Protein AF-A0A7X1NV53-F1 (afdb_monomer_lite)

Secondary structure (DSSP, 8-state):
-HHHHHHHHTTSS-HHHHHHHHHT--SHHHHHHHHHHHHHHS--------S-HHHHHHHHHT-EEEEE-SSS-EEEEE-SS-EEEE-SSSEEEEETTEEEEEPHHHHHHHHHHHHHHHHHHHHHHHHHHHHHHHHHHHHHHHHHTT-PPP-

Foldseek 3Di:
DLVQLVCLLVVNDDPVVVVVVVVPDDACVSLVVSLVVQVVPADADDDDDDQDPVNVVQQLVQWAKDWHDPDQTWIWTDGPFWIKIASLQWIWIRGSNGIDIDHSNVRVVRSVSRVVRVVVVVVVVVVVVVVVVVVVVVVVVVVVVPDDDDD

Organism: NCBI:txid2651870

pLDDT: mean 86.09, std 13.95, range [40.09, 98.12]

Sequence (151 aa):
MAEAAALWQAGGLDREALVGQLTTLGEGEAVHALIGDLIGEAPGHEVTDAAGTGEWRAELLASRAKAWAHPASAGLLVGPHVLILTDGRRGVVLTAEGTRVLKASVSASMLLLCQTIVMADHAVDAQELGTLRQQRIESTSTSLSEIEPLP

Structure (mmCIF, N/CA/C/O backbone):
data_AF-A0A7X1NV53-F1
#
_entry.id   AF-A0A7X1NV53-F1
#
loop_
_atom_site.group_PDB
_atom_site.id
_atom_site.type_symbol
_atom_site.label_atom_id
_atom_site.label_alt_id
_atom_site.label_comp_id
_atom_site.label_asym_id
_atom_site.label_entity_id
_atom_site.label_seq_id
_atom_site.pdbx_PDB_ins_code
_atom_site.Cartn_x
_atom_site.Cartn_y
_atom_site.Cartn_z
_atom_site.occupancy
_atom_site.B_iso_or_equiv
_atom_site.auth_seq_id
_atom_site.auth_comp_id
_atom_site.auth_asym_id
_atom_site.auth_atom_id
_atom_site.pdbx_PDB_model_num
ATOM 1 N N . MET A 1 1 ? 10.274 -12.891 -1.173 1.00 87.94 1 MET A N 1
ATOM 2 C CA . MET A 1 1 ? 9.203 -11.884 -1.372 1.00 87.94 1 MET A CA 1
ATOM 3 C C . MET A 1 1 ? 9.390 -11.086 -2.656 1.00 87.94 1 MET A C 1
ATOM 5 O O . MET A 1 1 ? 8.420 -10.986 -3.392 1.00 87.94 1 MET A O 1
ATOM 9 N N . ALA A 1 2 ? 10.590 -10.588 -2.979 1.00 86.62 2 ALA A N 1
ATOM 10 C CA . ALA A 1 2 ? 10.861 -10.012 -4.306 1.00 86.62 2 ALA A CA 1
ATOM 11 C C . ALA A 1 2 ? 10.543 -11.005 -5.446 1.00 86.62 2 ALA A C 1
ATOM 13 O O . ALA A 1 2 ? 9.791 -10.682 -6.360 1.00 86.62 2 ALA A O 1
ATOM 14 N N . GLU A 1 3 ? 10.937 -12.272 -5.280 1.00 89.56 3 GLU A N 1
ATOM 15 C CA . GLU A 1 3 ? 10.552 -13.371 -6.179 1.00 89.56 3 GLU A CA 1
ATOM 16 C C . GLU A 1 3 ? 9.029 -13.533 -6.347 1.00 89.56 3 GLU A C 1
ATOM 18 O O . GLU A 1 3 ? 8.554 -13.782 -7.449 1.00 89.56 3 GLU A O 1
ATOM 23 N N . ALA A 1 4 ? 8.233 -13.342 -5.289 1.00 91.25 4 ALA A N 1
ATOM 24 C CA . ALA A 1 4 ? 6.774 -13.431 -5.381 1.00 91.25 4 ALA A CA 1
ATOM 25 C C . ALA A 1 4 ? 6.185 -12.279 -6.213 1.00 91.25 4 ALA A C 1
ATOM 27 O O . ALA A 1 4 ? 5.244 -12.489 -6.976 1.00 91.25 4 ALA A O 1
ATOM 28 N N . ALA A 1 5 ? 6.760 -11.075 -6.109 1.00 91.19 5 ALA A N 1
ATOM 29 C CA . ALA A 1 5 ? 6.392 -9.955 -6.971 1.00 91.19 5 ALA A CA 1
ATOM 30 C C . ALA A 1 5 ? 6.764 -10.234 -8.438 1.00 91.19 5 ALA A C 1
ATOM 32 O O . ALA A 1 5 ? 5.942 -9.996 -9.321 1.00 91.19 5 ALA A O 1
ATOM 33 N N . ALA A 1 6 ? 7.943 -10.811 -8.690 1.00 91.19 6 ALA A N 1
ATOM 34 C CA . ALA A 1 6 ? 8.367 -11.212 -10.030 1.00 91.19 6 ALA A CA 1
ATOM 35 C C . ALA A 1 6 ? 7.471 -12.319 -10.620 1.00 91.19 6 ALA A C 1
ATOM 37 O O . ALA A 1 6 ? 7.075 -12.240 -11.780 1.00 91.19 6 ALA A O 1
ATOM 38 N N . LEU A 1 7 ? 7.088 -13.321 -9.819 1.00 92.38 7 LEU A N 1
ATOM 39 C CA . LEU A 1 7 ? 6.145 -14.366 -10.229 1.00 92.38 7 LEU A CA 1
ATOM 40 C C . LEU A 1 7 ? 4.775 -13.784 -10.579 1.00 92.38 7 LEU A C 1
ATOM 42 O O . LEU A 1 7 ? 4.192 -14.183 -11.582 1.00 92.38 7 LEU A O 1
ATOM 46 N N . TRP A 1 8 ? 4.274 -12.827 -9.795 1.00 93.81 8 TRP A N 1
ATOM 47 C CA . TRP A 1 8 ? 3.027 -12.131 -10.115 1.00 93.81 8 TRP A CA 1
ATOM 48 C C . TRP A 1 8 ? 3.125 -11.362 -11.437 1.00 93.81 8 TRP A C 1
ATOM 50 O O . TRP A 1 8 ? 2.254 -11.506 -12.292 1.00 93.81 8 TRP A O 1
ATOM 60 N N . GLN A 1 9 ? 4.210 -10.616 -11.648 1.00 92.88 9 GLN A N 1
ATOM 61 C CA . GLN A 1 9 ? 4.461 -9.865 -12.886 1.00 92.88 9 GLN A CA 1
ATOM 62 C C . GLN A 1 9 ? 4.619 -10.777 -14.112 1.00 92.88 9 GLN A C 1
ATOM 64 O O . GLN A 1 9 ? 4.217 -10.423 -15.216 1.00 92.88 9 GLN A O 1
ATOM 69 N N . ALA A 1 10 ? 5.146 -11.987 -13.921 1.00 92.75 10 ALA A N 1
ATOM 70 C CA . ALA A 1 10 ? 5.220 -13.014 -14.956 1.00 92.75 10 ALA A CA 1
ATOM 71 C C . ALA A 1 10 ? 3.896 -13.782 -15.168 1.00 92.75 10 ALA A C 1
ATOM 73 O O . ALA A 1 10 ? 3.840 -14.672 -16.017 1.00 92.75 10 ALA A O 1
ATOM 74 N N . GLY A 1 11 ? 2.842 -13.483 -14.398 1.00 91.94 11 GLY A N 1
ATOM 75 C CA . GLY A 1 11 ? 1.551 -14.181 -14.448 1.00 91.94 11 GLY A CA 1
ATOM 76 C C . GLY A 1 11 ? 1.542 -15.567 -13.788 1.00 91.94 11 GLY A C 1
ATOM 77 O O . GLY A 1 11 ? 0.588 -16.320 -13.958 1.00 91.94 11 GLY A O 1
ATOM 78 N N . GLY A 1 12 ? 2.594 -15.922 -13.048 1.00 93.00 12 GLY A N 1
ATOM 79 C CA . GLY A 1 12 ? 2.729 -17.190 -12.324 1.00 93.00 12 GLY A CA 1
ATOM 80 C C . GLY A 1 12 ? 2.173 -17.175 -10.895 1.00 93.00 12 GLY A C 1
ATOM 81 O O . GLY A 1 12 ? 2.150 -18.218 -10.245 1.00 93.00 12 GLY A O 1
ATOM 82 N N . LEU A 1 13 ? 1.739 -16.015 -10.393 1.00 95.75 13 LEU A N 1
ATOM 83 C CA . LEU A 1 13 ? 1.114 -15.854 -9.080 1.00 95.75 13 LEU A CA 1
ATOM 84 C C . LEU A 1 13 ? -0.088 -14.913 -9.187 1.00 95.75 13 LEU A C 1
ATOM 86 O O . LEU A 1 13 ? 0.012 -13.857 -9.806 1.00 95.75 13 LEU A O 1
ATOM 90 N N . ASP A 1 14 ? -1.199 -15.257 -8.538 1.00 95.50 14 ASP A N 1
ATOM 91 C CA . ASP A 1 14 ? -2.360 -14.371 -8.468 1.00 95.50 14 ASP A CA 1
ATOM 92 C C . ASP A 1 14 ? -2.089 -13.140 -7.597 1.00 95.50 14 ASP A C 1
ATOM 94 O O . ASP A 1 14 ? -1.435 -13.204 -6.550 1.00 95.50 14 ASP A O 1
ATOM 98 N N . ARG A 1 15 ? -2.681 -12.007 -7.986 1.00 94.44 15 ARG A N 1
ATOM 99 C CA . ARG A 1 15 ? -2.550 -10.743 -7.250 1.00 94.44 15 ARG A CA 1
ATOM 100 C C . ARG A 1 15 ? -3.000 -10.871 -5.796 1.00 94.44 15 ARG A C 1
ATOM 102 O O . ARG A 1 15 ? -2.331 -10.363 -4.901 1.00 94.44 15 ARG A O 1
ATOM 109 N N . GLU A 1 16 ? -4.125 -11.538 -5.550 1.00 95.88 16 GLU A N 1
ATOM 110 C CA . GLU A 1 16 ? -4.651 -11.724 -4.192 1.00 95.88 16 GLU A CA 1
ATOM 111 C C . GLU A 1 16 ? -3.711 -12.567 -3.327 1.00 95.88 16 GLU A C 1
ATOM 113 O O . GLU A 1 16 ? -3.536 -12.271 -2.145 1.00 95.88 16 GLU A O 1
ATOM 118 N N . ALA A 1 17 ? -3.034 -13.556 -3.919 1.00 95.88 17 ALA A N 1
ATOM 119 C CA . ALA A 1 17 ? -2.022 -14.340 -3.223 1.00 95.88 17 ALA A CA 1
ATOM 120 C C . ALA A 1 17 ? -0.807 -13.476 -2.850 1.00 95.88 17 ALA A C 1
ATOM 122 O O . ALA A 1 17 ? -0.331 -13.552 -1.715 1.00 95.88 17 ALA A O 1
ATOM 123 N N . LEU A 1 18 ? -0.347 -12.600 -3.753 1.00 96.38 18 LEU A N 1
ATOM 124 C CA . LEU A 1 18 ? 0.713 -11.634 -3.446 1.00 96.38 18 LEU A CA 1
ATOM 125 C C . LEU A 1 18 ? 0.294 -10.667 -2.326 1.00 96.38 18 LEU A C 1
ATOM 127 O O . LEU A 1 18 ? 1.054 -10.452 -1.383 1.00 96.38 18 LEU A O 1
ATOM 131 N N . VAL A 1 19 ? -0.922 -10.116 -2.390 1.00 96.50 19 VAL A N 1
ATOM 132 C CA . VAL A 1 19 ? -1.473 -9.244 -1.338 1.00 96.50 19 VAL A CA 1
ATOM 133 C C . VAL A 1 19 ? -1.539 -9.980 -0.000 1.00 96.50 19 VAL A C 1
ATOM 135 O O . VAL A 1 19 ? -1.120 -9.430 1.020 1.00 96.50 19 VAL A O 1
ATOM 138 N N . GLY A 1 20 ? -2.003 -11.231 0.013 1.00 95.38 20 GLY A N 1
ATOM 139 C CA . GLY A 1 20 ? -2.012 -12.072 1.208 1.00 95.38 20 GLY A CA 1
ATOM 140 C C . GLY A 1 20 ? -0.613 -12.216 1.808 1.00 95.38 20 GLY A C 1
ATOM 141 O O . GLY A 1 20 ? -0.408 -11.925 2.983 1.00 95.38 20 GLY A O 1
ATOM 142 N N . GLN A 1 21 ? 0.387 -12.547 0.989 1.00 95.38 21 GLN A N 1
ATOM 143 C CA . GLN A 1 21 ? 1.770 -12.660 1.461 1.00 95.38 21 GLN A CA 1
ATOM 144 C C . GLN A 1 21 ? 2.305 -11.329 2.016 1.00 95.38 21 GLN A C 1
ATOM 146 O O . GLN A 1 21 ? 2.849 -11.298 3.120 1.00 95.38 21 GLN A O 1
ATOM 151 N N . LEU A 1 22 ? 2.095 -10.211 1.312 1.00 95.38 22 LEU A N 1
ATOM 152 C CA . LEU A 1 22 ? 2.545 -8.883 1.751 1.00 95.38 22 LEU A CA 1
ATOM 153 C C . LEU A 1 22 ? 1.868 -8.424 3.048 1.00 95.38 22 LEU A C 1
ATOM 155 O O . LEU A 1 22 ? 2.510 -7.833 3.914 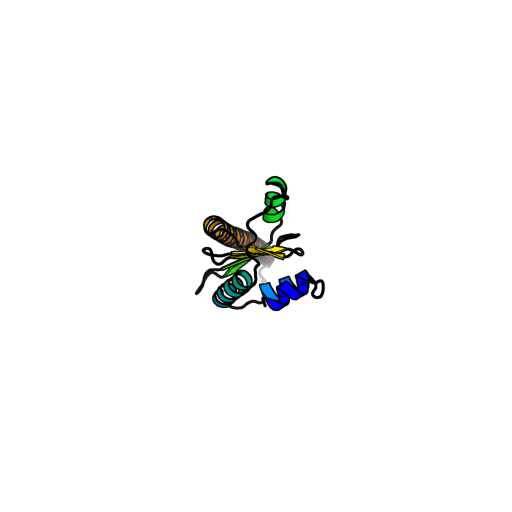1.00 95.38 22 LEU A O 1
ATOM 159 N N . THR A 1 23 ? 0.577 -8.706 3.213 1.00 93.62 23 THR A N 1
ATOM 160 C CA . THR A 1 23 ? -0.169 -8.330 4.424 1.00 93.62 23 THR A CA 1
ATOM 161 C C . THR A 1 23 ? 0.208 -9.179 5.636 1.00 93.62 23 THR A C 1
ATOM 163 O O . THR A 1 23 ? 0.076 -8.701 6.763 1.00 93.62 23 THR A O 1
ATOM 166 N N . THR A 1 24 ? 0.734 -10.391 5.432 1.00 92.75 24 THR A N 1
ATOM 167 C CA . THR A 1 24 ? 1.254 -11.257 6.508 1.00 92.75 24 THR A CA 1
ATOM 168 C C . THR A 1 24 ? 2.694 -10.955 6.922 1.00 92.75 24 THR A C 1
ATOM 170 O O . THR A 1 24 ? 3.184 -11.566 7.871 1.00 92.75 24 THR A O 1
ATOM 173 N N . LEU A 1 25 ? 3.369 -10.002 6.264 1.00 89.94 25 LEU A N 1
ATOM 174 C CA . LEU A 1 25 ? 4.688 -9.549 6.702 1.00 89.94 25 LEU A CA 1
ATOM 175 C C . LEU A 1 25 ? 4.637 -9.094 8.166 1.00 89.94 25 LEU A C 1
ATOM 177 O O . LEU A 1 25 ? 3.705 -8.394 8.578 1.00 89.94 25 LEU A O 1
ATOM 181 N N . GLY A 1 26 ? 5.651 -9.531 8.919 1.00 86.19 26 GLY A N 1
ATOM 182 C CA . GLY A 1 26 ? 5.788 -9.318 10.358 1.00 86.19 26 GLY A CA 1
ATOM 183 C C . GLY A 1 26 ? 6.040 -7.855 10.707 1.00 86.19 26 GLY A C 1
ATOM 184 O O . GLY A 1 26 ? 5.148 -7.023 10.591 1.00 86.19 26 GLY A O 1
ATOM 185 N N . GLU A 1 27 ? 7.240 -7.531 11.174 1.00 89.75 27 GLU A N 1
ATOM 186 C CA . GLU A 1 27 ? 7.596 -6.162 11.559 1.00 89.75 27 GLU A CA 1
ATOM 187 C C . GLU A 1 27 ? 8.040 -5.313 10.361 1.00 89.75 27 GLU A C 1
ATOM 189 O O . GLU A 1 27 ? 8.393 -5.828 9.297 1.00 89.75 27 GLU A O 1
ATOM 194 N N . GLY A 1 28 ? 8.064 -3.989 10.540 1.00 90.31 28 GLY A N 1
ATOM 195 C CA . GLY A 1 28 ? 8.424 -3.064 9.465 1.00 90.31 28 GLY A CA 1
ATOM 196 C C . GLY 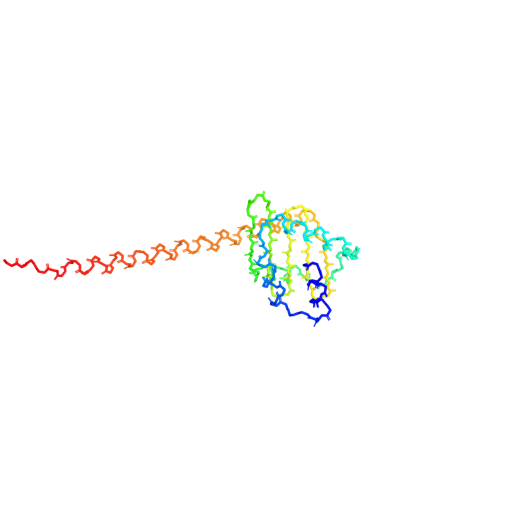A 1 28 ? 9.850 -3.236 8.931 1.00 90.31 28 GLY A C 1
ATOM 197 O O . GLY A 1 28 ? 10.097 -2.897 7.779 1.00 90.31 28 GLY A O 1
ATOM 198 N N . GLU A 1 29 ? 10.773 -3.834 9.690 1.00 93.25 29 GLU A N 1
ATOM 199 C CA . GLU A 1 29 ? 12.129 -4.131 9.205 1.00 93.25 29 GLU A CA 1
ATOM 200 C C . GLU A 1 29 ? 12.112 -5.122 8.030 1.00 93.25 29 GLU A C 1
ATOM 202 O O . GLU A 1 29 ? 12.827 -4.933 7.045 1.00 93.25 29 GLU A O 1
ATOM 207 N N . ALA A 1 30 ? 11.217 -6.117 8.063 1.00 93.75 30 ALA A N 1
ATOM 208 C CA . ALA A 1 30 ? 11.030 -7.036 6.942 1.00 93.75 30 ALA A CA 1
ATOM 209 C C . ALA A 1 30 ? 10.533 -6.299 5.687 1.00 93.75 30 ALA A C 1
ATOM 211 O O . ALA A 1 30 ? 10.916 -6.634 4.566 1.00 93.75 30 ALA A O 1
ATOM 212 N N . VAL A 1 31 ? 9.717 -5.256 5.871 1.00 95.38 31 VAL A N 1
ATOM 213 C CA . VAL A 1 31 ? 9.254 -4.391 4.779 1.00 95.38 31 VAL A CA 1
ATOM 214 C C . VAL A 1 31 ? 10.402 -3.533 4.240 1.00 95.38 31 VAL A C 1
ATOM 216 O O . VAL A 1 31 ? 10.531 -3.379 3.029 1.00 95.38 31 VAL A O 1
ATOM 219 N N . HIS A 1 32 ? 11.277 -3.013 5.106 1.00 95.88 32 HIS A N 1
ATOM 220 C CA . HIS A 1 32 ? 12.453 -2.231 4.696 1.00 95.88 32 HIS A CA 1
ATOM 221 C C . HIS A 1 32 ? 13.433 -3.061 3.870 1.00 95.88 32 HIS A C 1
ATOM 223 O O . HIS A 1 32 ? 13.955 -2.561 2.870 1.00 95.88 32 HIS A O 1
ATOM 229 N N . ALA A 1 33 ? 13.678 -4.307 4.287 1.00 94.94 33 ALA A N 1
ATOM 230 C CA . ALA A 1 33 ? 14.506 -5.257 3.553 1.00 94.94 33 ALA A CA 1
ATOM 231 C C . ALA A 1 33 ? 13.897 -5.551 2.177 1.00 94.94 33 ALA A C 1
ATOM 233 O O . ALA A 1 33 ? 14.562 -5.361 1.163 1.00 94.94 33 ALA A O 1
ATOM 234 N N . LEU A 1 34 ? 12.597 -5.863 2.133 1.00 95.81 34 LEU A N 1
ATOM 235 C CA . LEU A 1 34 ? 11.877 -6.111 0.885 1.00 95.81 34 LEU A CA 1
ATOM 236 C C . LEU A 1 34 ? 11.920 -4.915 -0.078 1.00 95.81 34 LEU A C 1
ATOM 238 O O . LEU A 1 34 ? 12.125 -5.096 -1.274 1.00 95.81 34 LEU A O 1
ATOM 242 N N . ILE A 1 35 ? 11.741 -3.689 0.421 1.00 95.94 35 ILE A N 1
ATOM 243 C CA . ILE A 1 35 ? 11.883 -2.478 -0.400 1.00 95.94 35 ILE A CA 1
ATOM 244 C C . ILE A 1 35 ? 13.305 -2.389 -0.968 1.00 95.94 35 ILE A C 1
ATOM 246 O O . ILE A 1 35 ? 13.470 -2.029 -2.130 1.00 95.94 35 ILE A O 1
ATOM 250 N N . GLY A 1 36 ? 14.323 -2.718 -0.169 1.00 94.94 36 GLY A N 1
ATOM 251 C CA . GLY A 1 36 ? 15.713 -2.783 -0.619 1.00 94.94 36 GLY A CA 1
ATOM 252 C C . GLY A 1 36 ? 15.913 -3.768 -1.770 1.00 94.94 36 GLY A C 1
ATOM 253 O O . GLY A 1 36 ? 16.460 -3.375 -2.800 1.00 94.94 36 GLY A O 1
ATOM 254 N N . ASP A 1 37 ? 15.413 -4.993 -1.620 1.00 94.69 37 ASP A N 1
ATOM 255 C CA . ASP A 1 37 ? 15.509 -6.048 -2.637 1.00 94.69 37 ASP A CA 1
ATOM 256 C C . ASP A 1 37 ? 14.804 -5.631 -3.937 1.00 94.69 37 ASP A C 1
ATOM 258 O O . ASP A 1 37 ? 15.394 -5.661 -5.014 1.00 94.69 37 ASP A O 1
ATOM 262 N N . LEU A 1 38 ? 13.566 -5.135 -3.831 1.00 93.94 38 LEU A N 1
ATOM 263 C CA . LEU A 1 38 ? 12.770 -4.689 -4.980 1.00 93.94 38 LEU A CA 1
ATOM 264 C C . LEU A 1 38 ? 13.405 -3.503 -5.717 1.00 93.94 38 LEU A C 1
ATOM 266 O O . LEU A 1 38 ? 13.289 -3.412 -6.935 1.00 93.94 38 LEU A O 1
ATOM 270 N N . ILE A 1 39 ? 14.073 -2.592 -5.002 1.00 92.75 39 ILE A N 1
ATOM 271 C CA . ILE A 1 39 ? 14.832 -1.496 -5.622 1.00 92.75 39 ILE A CA 1
ATOM 272 C C . ILE A 1 39 ? 16.082 -2.034 -6.325 1.00 92.75 39 ILE A C 1
ATOM 274 O O . ILE A 1 39 ? 16.401 -1.563 -7.413 1.00 92.75 39 ILE A O 1
ATOM 278 N N . GLY A 1 40 ? 16.785 -2.993 -5.716 1.00 88.12 40 GLY A N 1
ATOM 279 C CA . GLY A 1 40 ? 17.981 -3.606 -6.298 1.00 88.12 40 GLY A CA 1
ATOM 280 C C . GLY A 1 40 ? 17.696 -4.369 -7.594 1.00 88.12 40 GLY A C 1
ATOM 281 O O . GLY A 1 40 ? 18.532 -4.375 -8.495 1.00 88.12 40 GLY A O 1
ATOM 282 N N . GLU A 1 41 ? 16.510 -4.966 -7.701 1.00 84.31 41 GLU A N 1
ATOM 283 C CA . GLU A 1 41 ? 16.060 -5.712 -8.882 1.00 84.31 41 GLU A CA 1
ATOM 284 C C . GLU A 1 41 ? 15.344 -4.841 -9.927 1.00 84.31 41 GLU A C 1
ATOM 286 O O . GLU A 1 41 ? 15.207 -5.250 -11.082 1.00 84.31 41 GLU A O 1
ATOM 291 N N . ALA A 1 42 ? 14.891 -3.636 -9.563 1.00 77.81 42 ALA A N 1
ATOM 292 C CA . ALA A 1 42 ? 14.179 -2.760 -10.484 1.00 77.81 42 ALA A CA 1
ATOM 293 C C . ALA A 1 42 ? 15.135 -2.208 -11.561 1.00 77.81 42 ALA A C 1
ATOM 295 O O . ALA A 1 42 ? 16.071 -1.468 -11.235 1.00 77.81 42 ALA A O 1
ATOM 296 N N . PRO A 1 43 ? 14.901 -2.479 -12.862 1.00 64.69 43 PRO A N 1
ATOM 297 C CA . PRO A 1 43 ? 15.632 -1.784 -13.913 1.00 64.69 43 PRO A CA 1
ATOM 298 C C . PRO A 1 43 ? 15.294 -0.300 -13.780 1.00 64.69 43 PRO A C 1
ATOM 300 O O . PRO A 1 43 ? 14.111 0.017 -13.704 1.00 64.69 43 PRO A O 1
ATOM 303 N N . GLY A 1 44 ? 16.302 0.581 -13.722 1.00 56.16 44 GLY A N 1
ATOM 304 C CA . GLY A 1 44 ? 16.193 2.016 -13.407 1.00 56.16 44 GLY A CA 1
ATOM 305 C C . GLY A 1 44 ? 15.278 2.825 -14.336 1.00 56.16 44 GLY A C 1
ATOM 306 O O . GLY A 1 44 ? 15.736 3.684 -15.081 1.00 56.16 44 GLY A O 1
ATOM 307 N N . HIS A 1 45 ? 13.982 2.546 -14.289 1.00 51.62 45 HIS A N 1
ATOM 308 C CA . HIS A 1 45 ? 12.942 3.197 -15.055 1.00 51.62 45 HIS A CA 1
ATOM 309 C C . HIS A 1 45 ? 12.419 4.350 -14.216 1.00 51.62 45 HIS A C 1
ATOM 311 O O . HIS A 1 45 ? 11.600 4.185 -13.307 1.00 51.62 45 HIS A O 1
ATOM 317 N N . GLU A 1 46 ? 12.919 5.539 -14.537 1.00 50.66 46 GLU A N 1
ATOM 318 C CA . GLU A 1 46 ? 12.201 6.761 -14.225 1.00 50.66 46 GLU A CA 1
ATOM 319 C C . GLU A 1 46 ? 10.828 6.738 -14.908 1.00 50.66 46 GLU A C 1
ATOM 321 O O . GLU A 1 46 ? 10.639 6.169 -15.986 1.00 50.66 46 GLU A O 1
ATOM 326 N N . VAL A 1 47 ? 9.859 7.335 -14.217 1.00 48.31 47 VAL A N 1
ATOM 327 C CA . VAL A 1 47 ? 8.443 7.395 -14.576 1.00 48.31 47 VAL A CA 1
ATOM 328 C C . VAL A 1 47 ? 8.271 7.784 -16.045 1.00 48.31 47 VAL A C 1
ATOM 330 O O . VAL A 1 47 ? 8.503 8.931 -16.416 1.00 48.31 47 VAL A O 1
ATOM 333 N N . THR A 1 48 ? 7.817 6.838 -16.868 1.00 40.09 48 THR A N 1
ATOM 334 C CA . THR A 1 48 ? 7.168 7.153 -18.140 1.00 40.09 48 THR A CA 1
ATOM 335 C C . THR A 1 48 ? 5.661 7.195 -17.909 1.00 40.09 48 THR A C 1
ATOM 337 O O . THR A 1 48 ? 5.043 6.268 -17.380 1.00 40.09 48 THR A O 1
ATOM 340 N N . ASP A 1 49 ? 5.139 8.375 -18.212 1.00 52.97 49 ASP A N 1
ATOM 341 C CA . ASP A 1 49 ? 3.774 8.862 -18.082 1.00 52.97 49 ASP A CA 1
ATOM 342 C C . ASP A 1 49 ? 2.755 7.969 -18.807 1.00 52.97 49 ASP A C 1
ATOM 344 O O . ASP A 1 49 ? 3.027 7.523 -19.920 1.00 52.97 49 ASP A O 1
ATOM 348 N N . ALA A 1 50 ? 1.580 7.758 -18.200 1.00 48.03 50 ALA A N 1
ATOM 349 C CA . ALA A 1 50 ? 0.360 7.327 -18.908 1.00 48.03 50 ALA A CA 1
ATOM 350 C C . ALA A 1 50 ? -0.911 7.353 -18.039 1.00 48.03 50 ALA A C 1
ATOM 352 O O . ALA A 1 50 ? -1.999 7.325 -18.601 1.00 48.03 50 ALA A O 1
ATOM 353 N N . ALA A 1 51 ? -0.802 7.397 -16.705 1.00 60.44 51 ALA A N 1
ATOM 354 C CA . ALA A 1 51 ? -1.973 7.510 -15.835 1.00 60.44 51 ALA A CA 1
ATOM 355 C C . ALA A 1 51 ? -2.155 8.961 -15.384 1.00 60.44 51 ALA A C 1
ATOM 357 O O . ALA A 1 51 ? -1.276 9.537 -14.737 1.00 60.44 51 ALA A O 1
ATOM 358 N N . GLY A 1 52 ? -3.290 9.565 -15.732 1.00 76.69 52 GLY A N 1
ATOM 359 C CA . GLY A 1 52 ? -3.575 10.956 -15.381 1.00 76.69 52 GLY A CA 1
ATOM 360 C C . GLY A 1 52 ? -3.702 11.153 -13.865 1.00 76.69 52 GLY A C 1
ATOM 361 O O . GLY A 1 52 ? -4.055 10.233 -13.128 1.00 76.69 52 GLY A O 1
ATOM 362 N N . THR A 1 53 ? -3.497 12.380 -13.373 1.00 83.00 53 THR A N 1
ATOM 363 C CA . THR A 1 53 ? -3.662 12.724 -11.942 1.00 83.00 53 THR A CA 1
ATOM 364 C C . THR A 1 53 ? -5.010 12.265 -11.368 1.00 83.00 53 THR A C 1
ATOM 366 O O . THR A 1 53 ? -5.091 11.881 -10.203 1.00 83.00 53 THR A O 1
ATOM 369 N N . GLY A 1 54 ? -6.076 12.294 -12.177 1.00 88.19 54 GLY A N 1
ATOM 370 C CA . GLY A 1 54 ? -7.404 11.820 -11.778 1.00 88.19 54 GLY A CA 1
ATOM 371 C C . GLY A 1 54 ? -7.464 10.311 -11.530 1.00 88.19 54 GLY A C 1
ATOM 372 O O . GLY A 1 54 ? -8.067 9.886 -10.548 1.00 88.19 54 GLY A O 1
ATOM 373 N N . GLU A 1 55 ? -6.797 9.516 -12.364 1.00 87.94 55 GLU A N 1
ATOM 374 C CA . GLU A 1 55 ? -6.742 8.056 -12.232 1.00 87.94 55 GLU A CA 1
ATOM 375 C C . GLU A 1 55 ? -5.926 7.659 -11.007 1.00 87.94 55 GLU A C 1
ATOM 377 O O . GLU A 1 55 ? -6.402 6.888 -10.181 1.00 87.94 55 GLU A O 1
ATOM 382 N N . TRP A 1 56 ? -4.759 8.278 -10.806 1.00 89.06 56 TRP A N 1
ATOM 383 C CA . TRP A 1 56 ? -3.965 8.080 -9.590 1.00 89.06 56 TRP A CA 1
ATOM 384 C C . TRP A 1 56 ? -4.718 8.469 -8.323 1.00 89.06 56 TRP A C 1
ATOM 386 O O . TRP A 1 56 ? -4.626 7.791 -7.303 1.00 89.06 56 TRP A O 1
ATOM 396 N N . ARG A 1 57 ? -5.492 9.555 -8.371 1.00 90.19 57 ARG A N 1
ATOM 397 C CA . ARG A 1 57 ? -6.341 9.939 -7.246 1.00 90.19 57 ARG A CA 1
ATOM 398 C C . ARG A 1 57 ? -7.414 8.886 -6.975 1.00 90.19 57 ARG A C 1
ATOM 400 O O . ARG A 1 57 ? -7.621 8.550 -5.814 1.00 90.19 57 ARG A O 1
ATOM 407 N N . ALA A 1 58 ? -8.094 8.388 -8.006 1.00 91.31 58 ALA A N 1
ATOM 408 C CA . ALA A 1 58 ? -9.100 7.338 -7.853 1.00 91.31 58 ALA A CA 1
ATOM 409 C C . ALA A 1 58 ? -8.482 6.048 -7.287 1.00 91.31 58 ALA A C 1
ATOM 411 O O . ALA A 1 58 ? -9.026 5.472 -6.349 1.00 91.31 58 ALA A O 1
ATOM 412 N N . GLU A 1 59 ? -7.309 5.664 -7.790 1.00 92.56 59 GLU A N 1
ATOM 413 C CA . GLU A 1 59 ? -6.534 4.511 -7.328 1.00 92.56 59 GLU A CA 1
ATOM 414 C C . GLU A 1 59 ? -6.194 4.620 -5.831 1.00 92.56 59 GLU A C 1
ATOM 416 O O . GLU A 1 59 ? -6.460 3.701 -5.053 1.00 92.56 59 GLU A O 1
ATOM 421 N N . LEU A 1 60 ? -5.671 5.773 -5.397 1.00 93.06 60 LEU A N 1
ATOM 422 C CA . LEU A 1 60 ? -5.324 6.016 -3.993 1.00 93.06 60 LEU A CA 1
ATOM 423 C C . LEU A 1 60 ? -6.558 6.096 -3.084 1.00 93.06 60 LEU A C 1
ATOM 425 O O . LEU A 1 60 ? -6.508 5.615 -1.957 1.00 93.06 60 LEU A O 1
ATOM 429 N N . LEU A 1 61 ? -7.671 6.668 -3.554 1.00 92.00 61 LEU A N 1
ATOM 430 C CA . LEU A 1 61 ? -8.919 6.735 -2.782 1.00 92.00 61 LEU A CA 1
ATOM 431 C C . LEU A 1 61 ? -9.590 5.368 -2.611 1.00 92.00 61 LEU A C 1
ATOM 433 O O . LEU A 1 61 ? -10.273 5.150 -1.617 1.00 92.00 61 LEU A O 1
ATOM 437 N N . ALA A 1 62 ? -9.400 4.459 -3.565 1.00 94.12 62 ALA A N 1
ATOM 438 C CA . ALA A 1 62 ? -9.889 3.086 -3.484 1.00 94.12 62 ALA A CA 1
ATOM 439 C C . ALA A 1 62 ? -8.927 2.150 -2.728 1.00 94.12 62 ALA A C 1
ATOM 441 O O . ALA A 1 62 ? -9.212 0.959 -2.586 1.00 94.12 62 ALA A O 1
ATOM 442 N N . SER A 1 63 ? -7.780 2.662 -2.272 1.00 94.88 63 SER A N 1
ATOM 443 C CA . SER A 1 63 ? -6.755 1.849 -1.631 1.00 94.88 63 SER A CA 1
ATOM 444 C C . SER A 1 63 ? -7.106 1.510 -0.187 1.00 94.88 63 SER A C 1
ATOM 446 O O . SER A 1 63 ? -7.575 2.350 0.577 1.00 94.88 63 SER A O 1
ATOM 448 N N . ARG A 1 64 ? -6.782 0.280 0.212 1.00 96.31 64 ARG A N 1
ATOM 449 C CA . ARG A 1 64 ? -6.682 -0.111 1.623 1.00 96.31 64 ARG A CA 1
ATOM 450 C C . ARG A 1 64 ? -5.251 0.070 2.093 1.00 96.31 64 ARG A C 1
ATOM 452 O O . ARG A 1 64 ? -4.326 -0.010 1.282 1.00 96.31 64 ARG A O 1
ATOM 459 N N . ALA A 1 65 ? -5.058 0.266 3.389 1.00 96.94 65 ALA A N 1
ATOM 460 C CA . ALA A 1 65 ? -3.732 0.448 3.953 1.00 96.94 65 ALA A CA 1
ATOM 461 C C . ALA A 1 65 ? -3.413 -0.579 5.037 1.00 96.94 65 ALA A C 1
ATOM 463 O O . ALA A 1 65 ? -4.278 -1.020 5.789 1.00 96.94 65 ALA A O 1
ATOM 464 N N . LYS A 1 66 ? -2.128 -0.901 5.153 1.00 96.06 66 LYS A N 1
ATOM 465 C CA . LYS A 1 66 ? -1.529 -1.463 6.359 1.00 96.06 66 LYS A CA 1
ATOM 466 C C . LYS A 1 66 ? -0.347 -0.587 6.746 1.00 96.06 66 LYS A C 1
ATOM 468 O O . LYS A 1 66 ? 0.450 -0.207 5.891 1.00 96.06 66 LYS A O 1
ATOM 473 N N . ALA A 1 67 ? -0.235 -0.269 8.029 1.00 95.75 67 ALA A N 1
ATOM 474 C CA . ALA A 1 67 ? 0.871 0.504 8.569 1.00 95.75 67 ALA A CA 1
ATOM 475 C C . ALA A 1 67 ? 1.558 -0.282 9.687 1.00 95.75 67 ALA A C 1
ATOM 477 O O . ALA A 1 67 ? 0.903 -0.871 10.545 1.00 95.75 67 ALA A O 1
ATOM 478 N N . TRP A 1 68 ? 2.886 -0.256 9.680 1.00 95.38 68 TRP A N 1
ATOM 479 C CA . TRP A 1 68 ? 3.730 -0.728 10.770 1.00 95.38 68 TRP A CA 1
ATOM 480 C C . TRP A 1 68 ? 4.278 0.508 11.476 1.00 95.38 68 TRP A C 1
ATOM 482 O O . TRP A 1 68 ? 4.918 1.337 10.836 1.00 95.38 68 TRP A O 1
ATOM 492 N N . ALA A 1 69 ? 3.973 0.676 12.764 1.00 86.50 69 ALA A N 1
ATOM 493 C CA . ALA A 1 69 ? 4.289 1.905 13.499 1.00 86.50 69 ALA A CA 1
ATOM 494 C C . ALA A 1 69 ? 5.607 1.835 14.295 1.00 86.50 69 ALA A C 1
ATOM 496 O O . ALA A 1 69 ? 6.264 2.856 14.476 1.00 86.50 69 ALA A O 1
ATOM 497 N N . HIS A 1 70 ? 5.991 0.654 14.790 1.00 83.38 70 HIS A N 1
ATOM 498 C CA . HIS A 1 70 ? 7.182 0.444 15.622 1.00 83.38 70 HIS A CA 1
ATOM 499 C C . HIS A 1 70 ? 7.665 -1.018 15.498 1.00 83.38 70 HIS A C 1
ATOM 501 O O . HIS A 1 70 ? 6.811 -1.883 15.291 1.00 83.38 70 HIS A O 1
ATOM 507 N N . PRO A 1 71 ? 8.976 -1.325 15.623 1.00 84.06 71 PRO A N 1
ATOM 508 C CA . PRO A 1 71 ? 10.123 -0.415 15.790 1.00 84.06 71 PRO A CA 1
ATOM 509 C C . PRO A 1 71 ? 10.555 0.312 14.511 1.00 84.06 71 PRO A C 1
ATOM 511 O O . PRO A 1 71 ? 11.166 1.376 14.583 1.00 84.06 71 PRO A O 1
ATOM 514 N N . ALA A 1 72 ? 10.189 -0.218 13.348 1.00 91.12 72 ALA A N 1
ATOM 515 C CA . ALA A 1 72 ? 10.518 0.342 12.046 1.00 91.12 72 ALA A CA 1
ATOM 516 C C . ALA A 1 72 ? 9.235 0.765 11.321 1.00 91.12 72 ALA A C 1
ATOM 518 O O . ALA A 1 72 ? 8.382 -0.072 11.029 1.00 91.12 72 ALA A O 1
ATOM 519 N N . SER A 1 73 ? 9.085 2.060 11.039 1.00 94.38 73 SER A N 1
ATOM 520 C CA . SER A 1 73 ? 7.886 2.565 10.367 1.00 94.38 73 SER A CA 1
ATOM 521 C C . SER A 1 73 ? 7.840 2.129 8.907 1.00 94.38 73 SER A C 1
ATOM 523 O O . SER A 1 73 ? 8.801 2.345 8.169 1.00 94.38 73 SER A O 1
ATOM 525 N N . ALA A 1 74 ? 6.723 1.555 8.475 1.00 97.56 74 ALA A N 1
ATOM 526 C CA . ALA A 1 74 ? 6.496 1.184 7.083 1.00 97.56 74 ALA A CA 1
ATOM 527 C C . ALA A 1 74 ? 5.007 1.241 6.728 1.00 97.56 74 ALA A C 1
ATOM 529 O O . ALA A 1 74 ? 4.142 1.271 7.606 1.00 97.56 74 ALA A O 1
ATOM 530 N N . GLY A 1 75 ? 4.706 1.236 5.435 1.00 97.31 75 GLY A N 1
ATOM 531 C CA . GLY A 1 75 ? 3.352 1.276 4.907 1.00 97.31 75 GLY A CA 1
ATOM 532 C C . GLY A 1 75 ? 3.194 0.417 3.659 1.00 97.31 75 GLY A C 1
ATOM 533 O O . GLY A 1 75 ? 4.120 0.286 2.856 1.00 97.31 75 GLY A O 1
ATOM 534 N N . LEU A 1 76 ? 2.004 -0.157 3.520 1.00 98.12 76 LEU A N 1
ATOM 535 C CA . LEU A 1 76 ? 1.524 -0.857 2.339 1.00 98.12 76 LEU A CA 1
ATOM 536 C C . LEU A 1 76 ? 0.186 -0.236 1.930 1.00 98.12 76 LEU A C 1
ATOM 538 O O . LEU A 1 76 ? -0.752 -0.254 2.726 1.00 98.12 76 LEU A O 1
ATOM 542 N N . LEU A 1 77 ? 0.083 0.258 0.696 1.00 97.69 77 LEU A N 1
ATOM 543 C CA . LEU A 1 77 ? -1.196 0.574 0.057 1.00 97.69 77 LEU A CA 1
ATOM 544 C C . LEU A 1 77 ? -1.544 -0.525 -0.936 1.00 97.69 77 LEU A C 1
ATOM 546 O O . LEU A 1 77 ? -0.720 -0.920 -1.762 1.00 97.69 77 LEU A O 1
ATOM 550 N N . VAL A 1 78 ? -2.782 -0.992 -0.862 1.00 97.38 78 VAL A N 1
ATOM 551 C CA . VAL A 1 78 ? -3.359 -1.975 -1.772 1.00 97.38 78 VAL A CA 1
ATOM 552 C C . VAL A 1 78 ? -4.477 -1.283 -2.538 1.00 97.38 78 VAL A C 1
ATOM 554 O O . VAL A 1 78 ? -5.601 -1.197 -2.042 1.00 97.38 78 VAL A O 1
ATOM 557 N N . GLY A 1 79 ? -4.153 -0.767 -3.724 1.00 94.69 79 GLY A N 1
ATOM 558 C CA . GLY A 1 79 ? -5.128 -0.208 -4.660 1.00 94.69 79 GLY A CA 1
ATOM 559 C C . GLY A 1 79 ? -5.845 -1.298 -5.462 1.00 94.69 79 GLY A C 1
ATOM 560 O O . GLY A 1 79 ? -5.604 -2.489 -5.240 1.00 94.69 79 GLY A O 1
ATOM 561 N N . PRO A 1 80 ? -6.739 -0.940 -6.391 1.00 92.94 80 PRO A N 1
ATOM 562 C CA . PRO A 1 80 ? -7.291 -1.882 -7.365 1.00 92.94 80 PRO A CA 1
ATOM 563 C C . PRO A 1 80 ? -6.243 -2.482 -8.320 1.00 92.94 80 PRO A C 1
ATOM 565 O O . PRO A 1 80 ? -6.241 -3.692 -8.548 1.00 92.94 80 PRO A O 1
ATOM 568 N N . HIS A 1 81 ? -5.319 -1.666 -8.824 1.00 91.44 81 HIS A N 1
ATOM 569 C CA . HIS A 1 81 ? -4.337 -2.039 -9.847 1.00 91.44 81 HIS A CA 1
ATOM 570 C C . HIS A 1 81 ? -2.902 -2.008 -9.324 1.00 91.44 81 HIS A C 1
ATOM 572 O O . HIS A 1 81 ? -2.063 -2.782 -9.784 1.00 91.44 81 HIS A O 1
ATOM 578 N N . VAL A 1 82 ? -2.613 -1.161 -8.335 1.00 94.19 82 VAL A N 1
ATOM 579 C CA . VAL A 1 82 ? -1.250 -0.964 -7.826 1.00 94.19 82 VAL A CA 1
ATOM 580 C C . VAL A 1 82 ? -1.087 -1.483 -6.403 1.00 94.19 82 VAL A C 1
ATOM 582 O O . VAL A 1 82 ? -2.033 -1.519 -5.613 1.00 94.19 82 VAL A O 1
ATOM 585 N N . LEU A 1 83 ? 0.137 -1.882 -6.066 1.00 97.00 83 LEU A N 1
ATOM 586 C CA . LEU A 1 83 ? 0.579 -2.114 -4.693 1.00 97.00 83 LEU A CA 1
ATOM 587 C C . LEU A 1 83 ? 1.724 -1.150 -4.400 1.00 97.00 83 LEU A C 1
ATOM 589 O O . LEU A 1 83 ? 2.633 -1.020 -5.215 1.00 97.00 83 LEU A O 1
ATOM 593 N N . ILE A 1 84 ? 1.702 -0.472 -3.257 1.00 97.38 84 ILE A N 1
ATOM 594 C CA . ILE A 1 84 ? 2.748 0.492 -2.896 1.00 97.38 84 ILE A CA 1
ATOM 595 C C . ILE A 1 84 ? 3.346 0.098 -1.559 1.00 97.38 84 ILE A C 1
ATOM 597 O O . ILE A 1 84 ? 2.631 0.054 -0.565 1.00 97.38 84 ILE A O 1
ATOM 601 N N . LEU A 1 85 ? 4.656 -0.137 -1.527 1.00 97.75 85 LEU A N 1
ATOM 602 C CA . LEU A 1 85 ? 5.424 -0.354 -0.300 1.00 97.75 85 LEU A CA 1
ATOM 603 C C . LEU A 1 85 ? 6.282 0.879 -0.029 1.00 97.75 85 LEU A C 1
ATOM 605 O O . LEU A 1 85 ? 6.912 1.407 -0.945 1.00 97.75 85 LEU A O 1
ATOM 609 N N . THR A 1 86 ? 6.326 1.346 1.215 1.00 97.62 86 THR A N 1
ATOM 610 C CA . THR A 1 86 ? 7.126 2.518 1.598 1.00 97.62 86 THR A CA 1
ATOM 611 C C . THR A 1 86 ? 7.647 2.410 3.027 1.00 97.62 86 THR A C 1
ATOM 613 O O . THR A 1 86 ? 6.936 1.957 3.919 1.00 97.62 86 THR A O 1
ATOM 616 N N . ASP A 1 87 ? 8.879 2.862 3.258 1.00 96.44 87 ASP A N 1
ATOM 617 C CA . ASP A 1 87 ? 9.450 3.096 4.594 1.00 96.44 87 ASP A CA 1
ATOM 618 C C . ASP A 1 87 ? 9.466 4.598 4.962 1.00 96.44 87 ASP A C 1
ATOM 620 O O . ASP A 1 87 ? 10.025 5.011 5.977 1.00 96.44 87 ASP A O 1
ATOM 624 N N . GLY A 1 88 ? 8.864 5.444 4.117 1.00 94.31 88 GLY A N 1
ATOM 625 C CA . GLY A 1 88 ? 8.870 6.903 4.243 1.00 94.31 88 GLY A CA 1
ATOM 626 C C . GLY A 1 88 ? 10.117 7.583 3.670 1.00 94.31 88 GLY A C 1
ATOM 627 O O . GLY A 1 88 ? 10.075 8.774 3.377 1.00 94.31 88 GLY A O 1
ATOM 628 N N . ARG A 1 89 ? 11.213 6.850 3.446 1.00 95.25 89 ARG A N 1
ATOM 629 C CA . ARG A 1 89 ? 12.440 7.349 2.794 1.00 95.25 89 ARG A CA 1
ATOM 630 C C . ARG A 1 89 ? 12.608 6.774 1.391 1.00 95.25 89 ARG A C 1
ATOM 632 O O . ARG A 1 89 ? 13.080 7.457 0.486 1.00 95.25 89 ARG A O 1
ATOM 639 N N . ARG A 1 90 ? 12.206 5.524 1.214 1.00 95.88 90 ARG A N 1
ATOM 640 C CA . ARG A 1 90 ? 12.236 4.711 0.005 1.00 95.88 90 ARG A CA 1
ATOM 641 C C . ARG A 1 90 ? 10.871 4.068 -0.161 1.00 95.88 90 ARG A C 1
ATOM 643 O O . ARG A 1 90 ? 10.157 3.822 0.809 1.00 95.88 90 ARG A O 1
ATOM 650 N N . GLY A 1 91 ? 10.525 3.780 -1.400 1.00 95.44 91 GLY A N 1
ATOM 651 C CA . GLY A 1 91 ? 9.291 3.090 -1.698 1.00 95.44 91 GLY A CA 1
ATOM 652 C C . GLY A 1 91 ? 9.282 2.585 -3.121 1.00 95.44 91 GLY A C 1
ATOM 653 O O . GLY A 1 91 ? 10.094 3.005 -3.947 1.00 95.44 91 GLY A O 1
ATOM 654 N N . VAL A 1 92 ? 8.358 1.678 -3.387 1.00 95.50 92 VAL A N 1
ATOM 655 C CA . VAL A 1 92 ? 8.153 1.086 -4.700 1.00 95.50 92 VAL A CA 1
ATOM 656 C C . VAL A 1 92 ? 6.669 0.997 -5.008 1.00 95.50 92 VAL A C 1
ATOM 658 O O . VAL A 1 92 ? 5.853 0.763 -4.116 1.00 95.50 92 VAL A O 1
ATOM 661 N N . VAL A 1 93 ? 6.338 1.168 -6.282 1.00 95.00 93 VAL A N 1
ATOM 662 C CA . VAL A 1 93 ? 5.047 0.800 -6.855 1.00 95.00 93 VAL A CA 1
ATOM 663 C C . VAL A 1 93 ? 5.238 -0.507 -7.604 1.00 95.00 93 VAL A C 1
ATOM 665 O O . VAL A 1 93 ? 6.109 -0.602 -8.467 1.00 95.00 93 VAL A O 1
ATOM 668 N N . LEU A 1 94 ? 4.416 -1.494 -7.283 1.00 94.44 94 LEU A N 1
ATOM 669 C CA . LEU A 1 94 ? 4.320 -2.749 -8.004 1.00 94.44 94 LEU A CA 1
ATOM 670 C C . LEU A 1 94 ? 3.037 -2.723 -8.834 1.00 94.44 94 LEU A C 1
ATOM 672 O O . LEU A 1 94 ? 1.942 -2.513 -8.303 1.00 94.44 94 LEU A O 1
ATOM 676 N N . THR A 1 95 ? 3.188 -2.944 -10.132 1.00 93.38 95 THR A N 1
ATOM 677 C CA . THR A 1 95 ? 2.097 -3.176 -11.079 1.00 93.38 95 THR A CA 1
ATOM 678 C C . THR A 1 95 ? 2.333 -4.508 -11.789 1.00 93.38 95 THR A C 1
ATOM 680 O O . THR A 1 95 ? 3.400 -5.112 -11.634 1.00 93.38 95 THR A O 1
ATOM 683 N N . ALA A 1 96 ? 1.352 -4.979 -12.560 1.00 90.56 96 ALA A N 1
ATOM 684 C CA . ALA A 1 96 ? 1.516 -6.195 -13.356 1.00 90.56 96 ALA A CA 1
ATOM 685 C C . ALA A 1 96 ? 2.641 -6.043 -14.398 1.00 90.56 96 ALA A C 1
ATOM 687 O O . ALA A 1 96 ? 3.315 -7.008 -14.737 1.00 90.56 96 ALA A O 1
ATOM 688 N N . GLU A 1 97 ? 2.876 -4.817 -14.867 1.00 89.69 97 GLU A N 1
ATOM 689 C CA . GLU A 1 97 ? 3.895 -4.480 -15.861 1.00 89.69 97 GLU A CA 1
ATOM 690 C C . GLU A 1 97 ? 5.301 -4.347 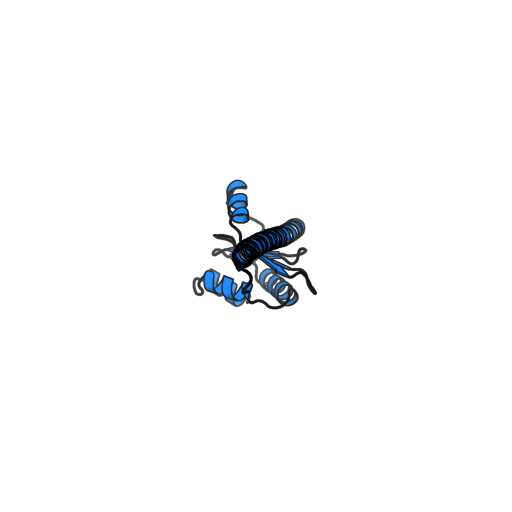-15.264 1.00 89.69 97 GLU A C 1
ATOM 692 O O . GLU A 1 97 ? 6.276 -4.299 -16.014 1.00 89.69 97 GLU A O 1
ATOM 697 N N . GLY A 1 98 ? 5.430 -4.252 -13.936 1.00 90.69 98 GLY A N 1
ATOM 698 C CA . GLY A 1 98 ? 6.734 -4.210 -13.286 1.00 90.69 98 GLY A CA 1
ATOM 699 C C . GLY A 1 98 ? 6.795 -3.412 -11.988 1.00 90.69 98 GLY A C 1
ATOM 700 O O . GLY A 1 98 ? 5.793 -3.009 -11.394 1.00 90.69 98 GLY A O 1
ATOM 701 N N . THR A 1 99 ? 8.030 -3.190 -11.545 1.00 92.12 99 THR A N 1
ATOM 702 C CA . THR A 1 99 ? 8.367 -2.468 -10.315 1.00 92.12 99 THR A CA 1
ATOM 703 C C . THR A 1 99 ? 8.929 -1.094 -10.650 1.00 92.12 99 THR A C 1
ATOM 705 O O . THR A 1 99 ? 9.789 -0.958 -11.520 1.00 92.12 99 THR A O 1
ATOM 708 N N . ARG A 1 100 ? 8.473 -0.061 -9.938 1.00 90.62 100 ARG A N 1
ATOM 709 C CA . ARG A 1 100 ? 8.949 1.321 -10.089 1.00 90.62 100 ARG A CA 1
ATOM 710 C C . ARG A 1 100 ? 9.366 1.894 -8.748 1.00 90.62 100 ARG A C 1
ATOM 712 O O . ARG A 1 100 ? 8.655 1.732 -7.762 1.00 90.62 100 ARG A O 1
ATOM 719 N N . VAL A 1 101 ? 10.482 2.613 -8.721 1.00 93.12 101 VAL A N 1
ATOM 720 C CA . VAL A 1 101 ? 11.008 3.224 -7.494 1.00 93.12 101 VAL A CA 1
ATOM 721 C C . VAL A 1 101 ? 10.393 4.607 -7.277 1.00 93.12 101 VAL A C 1
ATOM 723 O O . VAL A 1 101 ? 10.331 5.434 -8.186 1.00 93.12 101 VAL A O 1
ATOM 726 N N . LEU A 1 102 ? 9.943 4.873 -6.052 1.00 91.31 102 LEU A N 1
ATOM 727 C CA . LEU A 1 102 ? 9.407 6.164 -5.635 1.00 91.31 102 LEU A CA 1
ATOM 728 C C . LEU A 1 102 ? 10.522 7.122 -5.205 1.00 91.31 102 LEU A C 1
ATOM 730 O O . LEU A 1 102 ? 11.481 6.745 -4.529 1.00 91.31 102 LEU A O 1
ATOM 734 N N . LYS A 1 103 ? 10.347 8.409 -5.527 1.00 91.38 103 LYS A N 1
ATOM 735 C CA . LYS A 1 103 ? 11.176 9.486 -4.966 1.00 91.38 103 LYS A CA 1
ATOM 736 C C . LYS A 1 103 ? 10.915 9.616 -3.467 1.00 91.38 103 LYS A C 1
ATOM 738 O O . LYS A 1 103 ? 9.777 9.474 -3.028 1.00 91.38 103 LYS A O 1
ATOM 743 N N . ALA A 1 104 ? 11.938 9.993 -2.701 1.00 90.19 104 ALA A N 1
ATOM 744 C CA . ALA A 1 104 ? 11.853 10.098 -1.242 1.00 90.19 104 ALA A CA 1
ATOM 745 C C . ALA A 1 104 ? 10.684 10.971 -0.743 1.00 90.19 104 ALA A C 1
ATOM 747 O O . ALA A 1 104 ? 10.002 10.595 0.206 1.00 90.19 104 ALA A O 1
ATOM 748 N N . SER A 1 105 ? 10.401 12.099 -1.406 1.00 91.38 105 SER A N 1
ATOM 749 C CA . SER A 1 105 ? 9.262 12.958 -1.054 1.00 91.38 105 SER A CA 1
ATOM 750 C C . SER A 1 105 ? 7.915 12.250 -1.223 1.00 91.38 105 SER A C 1
ATOM 752 O O . SER A 1 105 ? 7.052 12.361 -0.357 1.00 91.38 105 SER A O 1
ATOM 754 N N . VAL A 1 106 ? 7.751 11.480 -2.301 1.00 93.31 106 VAL A N 1
ATOM 755 C CA . VAL A 1 106 ? 6.538 10.694 -2.554 1.00 93.31 106 VAL A CA 1
ATOM 756 C C . VAL A 1 106 ? 6.434 9.553 -1.547 1.00 93.31 106 VAL A C 1
ATOM 758 O O . VAL A 1 106 ? 5.367 9.348 -0.980 1.00 93.31 106 VAL A O 1
ATOM 761 N N . SER A 1 107 ? 7.539 8.863 -1.252 1.00 95.25 107 SER A N 1
ATOM 762 C CA . SER A 1 107 ? 7.591 7.800 -0.241 1.00 95.25 107 SER A CA 1
ATOM 763 C C . SER A 1 107 ? 7.115 8.289 1.130 1.00 95.25 107 SER A C 1
ATOM 765 O O . SER A 1 107 ? 6.301 7.616 1.768 1.00 95.25 107 SER A O 1
ATOM 767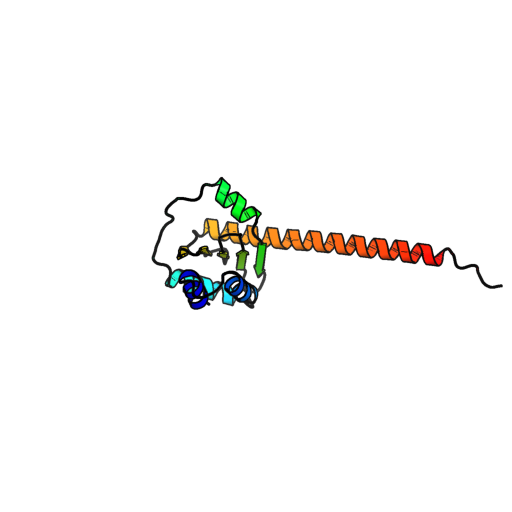 N N . ALA A 1 108 ? 7.553 9.481 1.555 1.00 94.19 108 ALA A N 1
ATOM 768 C CA . ALA A 1 108 ? 7.106 10.110 2.796 1.00 94.19 108 ALA A CA 1
ATOM 769 C C . ALA A 1 108 ? 5.595 10.393 2.784 1.00 94.19 108 ALA A C 1
ATOM 771 O O . ALA A 1 108 ? 4.892 10.038 3.730 1.00 94.19 108 ALA A O 1
ATOM 772 N N . SER A 1 109 ? 5.073 10.971 1.696 1.00 95.69 109 SER A N 1
ATOM 773 C CA . SER A 1 109 ? 3.632 11.213 1.541 1.00 95.69 109 SER A CA 1
ATOM 774 C C . SER A 1 109 ? 2.813 9.920 1.549 1.00 95.69 109 SER A C 1
ATOM 776 O O . SER A 1 109 ? 1.750 9.883 2.162 1.00 95.69 109 SER A O 1
ATOM 778 N N . MET A 1 110 ? 3.303 8.850 0.917 1.00 96.62 110 MET A N 1
ATOM 779 C CA . MET A 1 110 ? 2.629 7.547 0.918 1.00 96.62 110 MET A CA 1
ATOM 780 C C . MET A 1 110 ? 2.590 6.926 2.315 1.00 96.62 110 MET A C 1
ATOM 782 O O . MET A 1 110 ? 1.570 6.352 2.689 1.00 96.62 110 MET A O 1
ATOM 786 N N . LEU A 1 111 ? 3.654 7.072 3.113 1.00 96.75 111 LEU A N 1
ATOM 787 C CA . LEU A 1 111 ? 3.663 6.570 4.489 1.00 96.75 111 LEU A CA 1
ATOM 788 C C . LEU A 1 111 ? 2.624 7.301 5.349 1.00 96.75 111 LEU A C 1
ATOM 790 O O . LEU A 1 111 ? 1.856 6.657 6.061 1.00 96.75 111 LEU A O 1
ATOM 794 N N . LEU A 1 112 ? 2.556 8.631 5.236 1.00 96.06 112 LEU A N 1
ATOM 795 C CA . LEU A 1 112 ? 1.546 9.433 5.931 1.00 96.06 112 LEU A CA 1
ATOM 796 C C . LEU A 1 112 ? 0.125 9.056 5.498 1.00 96.06 112 LEU A C 1
ATOM 798 O O . LEU A 1 112 ? -0.767 8.966 6.340 1.00 96.06 112 LEU A O 1
ATOM 802 N N . LEU A 1 113 ? -0.089 8.789 4.207 1.00 96.19 113 LEU A N 1
ATOM 803 C CA . LEU A 1 113 ? -1.379 8.319 3.704 1.00 96.19 113 LEU A CA 1
ATOM 804 C C . LEU A 1 113 ? -1.756 6.959 4.309 1.00 96.19 113 LEU A C 1
ATOM 806 O O . LEU A 1 113 ? -2.875 6.816 4.793 1.00 96.19 113 LEU A O 1
ATOM 810 N N . CYS A 1 114 ? -0.824 5.998 4.361 1.00 96.00 114 CYS A N 1
ATOM 811 C CA . CYS A 1 114 ? -1.059 4.697 5.003 1.00 96.00 114 CYS A CA 1
ATOM 812 C C . CYS A 1 114 ? -1.506 4.868 6.457 1.00 96.00 114 CYS A C 1
ATOM 814 O O . CYS A 1 114 ? -2.505 4.292 6.879 1.00 96.00 114 CYS A O 1
ATOM 816 N N . GLN A 1 115 ? -0.766 5.678 7.216 1.00 94.81 115 GLN A N 1
ATOM 817 C CA . GLN A 1 115 ? -1.062 5.947 8.621 1.00 94.81 115 GLN A CA 1
ATOM 818 C C . GLN A 1 115 ? -2.419 6.631 8.784 1.00 94.81 115 GLN A C 1
ATOM 820 O O . GLN A 1 115 ? -3.183 6.260 9.667 1.00 94.81 115 GLN A O 1
ATOM 825 N N . THR A 1 116 ? -2.746 7.579 7.906 1.00 95.25 116 THR A N 1
ATOM 826 C CA . THR A 1 116 ? -4.028 8.292 7.937 1.00 95.25 116 THR A CA 1
ATOM 827 C C . THR A 1 116 ? -5.204 7.352 7.688 1.00 95.25 116 THR A C 1
ATOM 829 O O . THR A 1 116 ? -6.177 7.411 8.432 1.00 95.25 116 THR A O 1
ATOM 832 N N . ILE A 1 117 ? -5.110 6.467 6.689 1.00 94.44 117 ILE A N 1
ATOM 833 C CA . ILE A 1 117 ? -6.161 5.481 6.391 1.00 94.44 117 ILE A CA 1
ATOM 834 C C . ILE A 1 117 ? -6.352 4.539 7.585 1.00 94.44 117 ILE A C 1
ATOM 836 O O . ILE A 1 117 ? -7.463 4.418 8.084 1.00 94.44 117 ILE A O 1
ATOM 840 N N . VAL A 1 118 ? -5.269 3.964 8.120 1.00 93.62 118 VAL A N 1
ATOM 841 C CA . VAL A 1 118 ? -5.344 3.054 9.280 1.00 93.62 118 VAL A CA 1
ATOM 842 C C . VAL A 1 118 ? -5.913 3.751 10.521 1.00 93.62 118 VAL A C 1
ATOM 844 O O . VAL A 1 118 ? -6.713 3.174 11.252 1.00 93.62 118 VAL A O 1
ATOM 847 N N . MET A 1 119 ? -5.530 5.006 10.774 1.00 92.31 119 MET A N 1
ATOM 848 C CA . MET A 1 119 ? -6.098 5.787 11.876 1.00 92.31 119 MET A CA 1
ATOM 849 C C . MET A 1 119 ? -7.590 6.066 11.681 1.00 92.31 119 MET A C 1
ATOM 851 O O . MET A 1 119 ? -8.338 6.021 12.656 1.00 92.31 119 MET A O 1
ATOM 855 N N . ALA A 1 120 ? -8.019 6.364 10.452 1.00 90.06 120 ALA A N 1
ATOM 856 C CA . ALA A 1 120 ? -9.425 6.577 10.135 1.00 90.06 120 ALA A CA 1
ATOM 857 C C . ALA A 1 120 ? -10.241 5.292 10.341 1.00 90.06 120 ALA A C 1
ATOM 859 O O . ALA A 1 120 ? -11.273 5.351 11.006 1.00 90.06 120 ALA A O 1
ATOM 860 N N . ASP A 1 121 ? -9.740 4.145 9.873 1.00 88.06 121 ASP A N 1
ATOM 861 C CA . ASP A 1 121 ? -10.373 2.836 10.074 1.00 88.06 121 ASP A CA 1
ATOM 862 C C . ASP A 1 121 ? -10.546 2.538 11.574 1.00 88.06 121 ASP A C 1
ATOM 864 O O . ASP A 1 121 ? -11.650 2.263 12.040 1.00 88.06 121 ASP A O 1
ATOM 868 N N . HIS A 1 122 ? -9.491 2.724 12.376 1.00 87.75 122 HIS A N 1
ATOM 869 C CA . HIS A 1 122 ? -9.574 2.538 13.829 1.00 87.75 122 HIS A CA 1
ATOM 87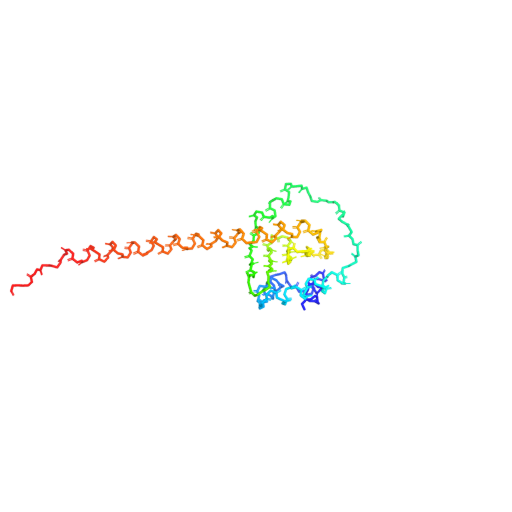0 C C . HIS A 1 122 ? -10.540 3.505 14.528 1.00 87.75 122 HIS A C 1
ATOM 872 O O . HIS A 1 122 ? -11.166 3.134 15.524 1.00 87.75 122 HIS A O 1
ATOM 878 N N . ALA A 1 123 ? -10.656 4.747 14.053 1.00 85.50 123 ALA A N 1
ATOM 879 C CA . ALA A 1 123 ? -11.599 5.710 14.612 1.00 85.50 123 ALA A CA 1
ATOM 880 C C . ALA A 1 123 ? -13.056 5.298 14.341 1.00 85.50 123 ALA A C 1
ATOM 882 O O . ALA A 1 123 ? -13.896 5.423 15.236 1.00 85.50 123 ALA A O 1
ATOM 883 N N . VAL A 1 124 ? -13.338 4.771 13.145 1.00 83.31 124 VAL A N 1
ATOM 884 C CA . VAL A 1 124 ? -14.654 4.225 12.783 1.00 83.31 124 VAL A CA 1
ATOM 885 C C . VAL A 1 124 ? -14.976 2.999 13.639 1.00 83.31 124 VAL A C 1
ATOM 887 O O . VAL A 1 124 ? -16.016 2.985 14.298 1.00 83.31 124 VAL A O 1
ATOM 890 N N . ASP A 1 125 ? -14.051 2.040 13.742 1.00 83.50 125 ASP A N 1
ATOM 891 C CA . ASP A 1 125 ? -14.224 0.839 14.573 1.00 83.50 125 ASP A CA 1
ATOM 892 C C . ASP A 1 125 ? -14.531 1.198 16.039 1.00 83.50 125 ASP A C 1
ATOM 894 O O . ASP A 1 125 ? -15.424 0.633 16.677 1.00 83.50 125 ASP A O 1
ATOM 898 N N . ALA A 1 126 ? -13.803 2.172 16.595 1.00 81.44 126 ALA A N 1
ATOM 899 C CA . ALA A 1 126 ? -14.008 2.630 17.966 1.00 81.44 126 ALA A CA 1
ATOM 900 C C . ALA A 1 126 ? -15.392 3.270 18.168 1.00 81.44 126 ALA A C 1
ATOM 902 O O . ALA A 1 126 ? -16.014 3.075 19.219 1.00 81.44 126 ALA A O 1
ATOM 903 N N . GLN A 1 127 ? -15.885 4.014 17.174 1.00 83.25 127 GLN A N 1
ATOM 904 C CA . GLN A 1 127 ? -17.212 4.622 17.204 1.00 83.25 127 GLN A CA 1
ATOM 905 C C . GLN A 1 127 ? -18.315 3.556 17.168 1.00 83.25 127 GLN A C 1
ATOM 907 O O . GLN A 1 127 ? -19.218 3.593 18.008 1.00 83.25 127 GLN A O 1
ATOM 912 N N . GLU A 1 128 ? -18.223 2.580 16.262 1.00 84.19 128 GLU A N 1
ATOM 913 C CA . GLU A 1 128 ? -19.193 1.482 16.150 1.00 84.19 128 GLU A CA 1
ATOM 914 C C . GLU A 1 128 ? -19.256 0.645 17.434 1.00 84.19 128 GLU A C 1
ATOM 916 O O . GLU A 1 128 ? -20.340 0.364 17.959 1.00 84.19 128 GLU A O 1
ATOM 921 N N . LEU A 1 129 ? -18.094 0.323 18.015 1.00 80.06 129 LEU A N 1
ATOM 922 C CA . LEU A 1 129 ? -18.007 -0.351 19.312 1.00 80.06 129 LEU A CA 1
ATOM 923 C C . LEU A 1 129 ? -18.669 0.461 20.435 1.00 80.06 129 LEU A C 1
ATOM 925 O O . LEU A 1 129 ? -19.299 -0.117 21.327 1.00 80.06 129 LEU A O 1
ATOM 929 N N . GLY A 1 130 ? -18.545 1.789 20.406 1.00 81.06 130 GLY A N 1
ATOM 930 C CA . GLY A 1 130 ? -19.229 2.692 21.331 1.00 81.06 130 GLY A CA 1
ATOM 931 C C . GLY A 1 130 ? -20.751 2.610 21.205 1.00 81.06 130 GLY A C 1
ATOM 932 O O . GLY A 1 130 ? -21.443 2.439 22.210 1.00 81.06 130 GLY A O 1
ATOM 933 N N . THR A 1 131 ? -21.274 2.653 19.978 1.00 83.75 131 THR A N 1
ATOM 934 C CA . THR A 1 131 ? -22.715 2.540 19.704 1.00 83.75 131 THR A CA 1
ATOM 935 C C . THR A 1 131 ? -23.281 1.193 20.154 1.00 83.75 131 THR A C 1
ATOM 937 O O . THR A 1 131 ? -24.310 1.162 20.830 1.00 83.75 131 THR A O 1
ATOM 940 N N . LEU A 1 132 ? -22.591 0.083 19.870 1.00 80.44 132 LEU A N 1
ATOM 941 C CA . LEU A 1 132 ? -23.010 -1.253 20.313 1.00 80.44 132 LEU A CA 1
ATOM 942 C C . LEU A 1 132 ? -23.044 -1.373 21.844 1.00 80.44 132 LEU A C 1
ATOM 944 O O . LEU A 1 132 ? -23.965 -1.966 22.412 1.00 80.44 132 LEU A O 1
ATOM 948 N N . ARG A 1 133 ? -22.061 -0.785 22.541 1.00 78.94 133 ARG A N 1
ATOM 949 C CA . ARG A 1 133 ? -22.056 -0.731 24.013 1.00 78.94 133 ARG A CA 1
ATOM 950 C C . ARG A 1 133 ? -23.239 0.071 24.551 1.00 78.94 133 ARG A C 1
ATOM 952 O O . ARG A 1 133 ? -23.871 -0.379 25.505 1.00 78.94 133 ARG A O 1
ATOM 959 N N . GLN A 1 134 ? -23.560 1.205 23.932 1.00 79.88 134 GLN A N 1
ATOM 960 C CA . GLN A 1 134 ? -24.681 2.050 24.338 1.00 79.88 134 GLN A CA 1
ATOM 961 C C . GLN A 1 134 ? -26.031 1.340 24.151 1.00 79.88 134 GLN A C 1
ATOM 963 O O . GLN A 1 134 ? -26.819 1.278 25.093 1.00 79.88 134 GLN A O 1
ATOM 968 N N . GLN A 1 135 ? -26.254 0.695 23.001 1.00 80.06 135 GLN A N 1
ATOM 969 C CA . GLN A 1 135 ? -27.458 -0.110 22.752 1.00 80.06 135 GLN A CA 1
ATOM 970 C C . GLN A 1 135 ? -27.623 -1.239 23.773 1.00 80.06 135 GLN A C 1
ATOM 972 O O . GLN A 1 135 ? -28.735 -1.521 24.224 1.00 80.06 135 GLN A O 1
ATOM 977 N N . ARG A 1 136 ? -26.517 -1.878 24.178 1.00 76.19 136 ARG A N 1
ATOM 978 C CA . ARG A 1 136 ? -26.541 -2.899 25.229 1.00 76.19 136 ARG A CA 1
ATOM 979 C C . ARG A 1 136 ? -26.952 -2.309 26.576 1.00 76.19 136 ARG A C 1
ATOM 981 O O . ARG A 1 136 ? -27.765 -2.923 27.261 1.00 76.19 136 ARG A O 1
ATOM 988 N N . ILE A 1 137 ? -26.419 -1.149 26.961 1.00 78.56 137 ILE A N 1
ATOM 989 C CA . ILE A 1 137 ? -26.802 -0.462 28.207 1.00 78.56 137 ILE A CA 1
ATOM 990 C C . ILE A 1 137 ? -28.297 -0.130 28.185 1.00 78.56 137 ILE A C 1
ATOM 992 O O . ILE A 1 137 ? -29.004 -0.466 29.130 1.00 78.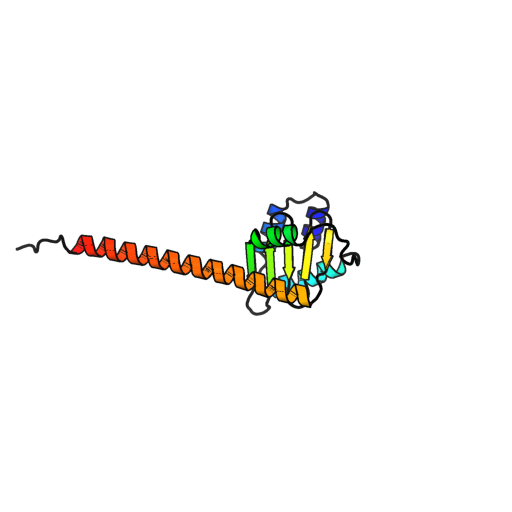56 137 ILE A O 1
ATOM 996 N N . GLU A 1 138 ? -28.795 0.442 27.092 1.00 74.25 138 GLU A N 1
ATOM 997 C CA . GLU A 1 138 ? -30.206 0.819 26.937 1.00 74.25 138 GLU A CA 1
ATOM 998 C C . GLU A 1 138 ? -31.147 -0.398 26.947 1.00 74.25 138 GLU A C 1
ATOM 1000 O O . GLU A 1 138 ? -32.184 -0.375 27.614 1.00 74.25 138 GLU A O 1
ATOM 1005 N N . SER A 1 139 ? -30.748 -1.502 26.306 1.00 67.75 139 SER A N 1
ATOM 1006 C CA . SER A 1 139 ? -31.504 -2.769 26.308 1.00 67.75 139 SER A CA 1
ATOM 1007 C C . SER A 1 139 ? -31.491 -3.469 27.676 1.00 67.75 139 SER A C 1
ATOM 1009 O O . SER A 1 139 ? -32.465 -4.102 28.082 1.00 67.75 139 SER A O 1
ATOM 1011 N N . THR A 1 140 ? -30.393 -3.350 28.430 1.00 64.75 140 THR A N 1
ATOM 1012 C CA . THR A 1 140 ? -30.297 -3.917 29.789 1.00 64.75 140 THR A CA 1
ATOM 1013 C C . THR A 1 140 ? -31.047 -3.044 30.805 1.00 64.75 140 THR A C 1
ATOM 1015 O O . THR A 1 140 ? -31.636 -3.562 31.751 1.00 64.75 140 THR A O 1
ATOM 1018 N N . SER A 1 141 ? -31.081 -1.724 30.596 1.00 57.25 141 SER A N 1
ATOM 1019 C CA . SER A 1 141 ? -31.798 -0.768 31.448 1.00 57.25 141 SER A CA 1
ATOM 1020 C C . SER A 1 141 ? -33.318 -0.881 31.325 1.00 57.25 141 SER A C 1
ATOM 1022 O O . SER A 1 141 ? -34.013 -0.667 32.312 1.00 57.25 141 SER A O 1
ATOM 1024 N N . THR A 1 142 ? -33.844 -1.235 30.152 1.00 57.66 142 THR A N 1
ATOM 1025 C CA . THR A 1 142 ? -35.284 -1.492 29.958 1.00 57.66 142 THR A CA 1
ATOM 1026 C C . THR A 1 142 ? -35.737 -2.784 30.642 1.00 57.66 142 THR A C 1
ATOM 1028 O O . THR A 1 142 ? -36.835 -2.831 31.183 1.00 57.66 142 THR A O 1
ATOM 1031 N N . SER A 1 143 ? -34.864 -3.792 30.734 1.00 54.41 143 SER A N 1
ATOM 1032 C CA . SER A 1 143 ? -35.173 -5.076 31.388 1.00 54.41 143 SER A CA 1
ATOM 1033 C C . SER A 1 143 ? -35.244 -4.999 32.927 1.00 54.41 143 SER A C 1
ATOM 1035 O O . SER A 1 143 ? -35.857 -5.852 33.560 1.00 54.41 143 SER A O 1
ATOM 1037 N N . LEU A 1 144 ? -34.611 -3.999 33.554 1.00 52.03 144 LEU A N 1
ATOM 1038 C CA . LEU A 1 144 ? -34.587 -3.830 35.019 1.00 52.03 144 LEU A CA 1
ATOM 1039 C C . LEU A 1 144 ? -35.757 -2.996 35.563 1.00 52.03 144 LEU A C 1
ATOM 1041 O O . LEU A 1 144 ? -36.035 -3.056 36.757 1.00 52.03 144 LEU A O 1
ATOM 1045 N N . SER A 1 145 ? -36.442 -2.223 34.715 1.00 53.81 145 SER A N 1
ATOM 1046 C CA . SER A 1 145 ? -37.589 -1.396 35.120 1.00 53.81 145 SER A CA 1
ATOM 1047 C C . SER A 1 145 ? -38.919 -2.161 35.183 1.00 53.81 145 SER A C 1
ATOM 1049 O O . SER A 1 145 ? -39.892 -1.612 35.689 1.00 53.81 145 SER A O 1
ATOM 1051 N N . GLU A 1 146 ? -38.964 -3.413 34.716 1.00 50.56 146 GLU A N 1
ATOM 1052 C CA . GLU A 1 146 ? -40.168 -4.267 34.714 1.00 50.56 146 GLU A CA 1
ATOM 1053 C C . GLU A 1 146 ? -40.194 -5.310 35.848 1.00 50.56 146 GLU A C 1
ATOM 1055 O O . GLU A 1 146 ? -41.113 -6.124 35.927 1.00 50.56 146 GLU A O 1
ATOM 1060 N N . ILE A 1 147 ? -39.207 -5.307 36.750 1.00 53.81 147 ILE A N 1
ATOM 1061 C CA . ILE A 1 147 ? -39.195 -6.231 37.889 1.00 53.81 147 ILE A CA 1
ATOM 1062 C C . ILE A 1 147 ? -40.124 -5.679 38.977 1.00 53.81 147 ILE A C 1
ATOM 1064 O O . ILE A 1 147 ? -39.732 -4.820 39.768 1.00 53.81 147 ILE A O 1
ATOM 1068 N N . GLU A 1 148 ? -41.359 -6.183 39.023 1.00 52.62 148 GLU A N 1
ATOM 1069 C CA . GLU A 1 148 ? -42.237 -6.021 40.185 1.00 52.62 148 GLU A CA 1
ATOM 1070 C C . GLU A 1 148 ? -41.535 -6.582 41.438 1.00 52.62 148 GLU A C 1
ATOM 1072 O O . GLU A 1 148 ? -41.073 -7.729 41.424 1.00 52.62 148 GLU A O 1
ATOM 1077 N N . PRO A 1 149 ? -41.419 -5.802 42.529 1.00 56.94 149 PRO A N 1
ATOM 1078 C CA . PRO A 1 149 ? -40.870 -6.313 43.773 1.00 56.94 149 PRO A CA 1
ATOM 1079 C C . PRO A 1 149 ? -41.799 -7.402 44.321 1.00 56.94 149 PRO A C 1
ATOM 1081 O O . PRO A 1 149 ? -42.984 -7.162 44.550 1.00 56.94 149 PRO A O 1
ATOM 1084 N N . LEU A 1 150 ? -41.254 -8.605 44.515 1.00 59.22 150 LEU A N 1
ATOM 1085 C CA . LEU A 1 150 ? -41.972 -9.697 45.171 1.00 59.22 150 LEU A CA 1
ATOM 1086 C C . LEU A 1 150 ? -42.329 -9.287 46.617 1.00 59.22 150 LEU A C 1
ATOM 1088 O O . LEU A 1 150 ? -41.471 -8.704 47.288 1.00 59.22 150 LEU A O 1
ATOM 1092 N N . PRO A 1 151 ? -43.564 -9.564 47.080 1.00 59.19 151 PRO A N 1
ATOM 1093 C CA . PRO A 1 151 ? -44.023 -9.238 48.432 1.00 59.19 151 PRO A CA 1
ATOM 1094 C C . PRO A 1 151 ? -43.320 -10.041 49.533 1.00 59.19 151 PRO A C 1
ATOM 1096 O O . PRO A 1 151 ? -42.875 -11.183 49.264 1.00 59.19 151 PRO A O 1
#

Radius of gyration: 21.79 Å; chains: 1; bounding box: 62×30×67 Å